Protein AF-A0ABD0N0X1-F1 (afdb_monomer_lite)

Sequence (94 aa):
QINDRLGEDESLLMKLYSFLQNEPPLNPLLASFFSKVLSILIGRKPEQIVEFLRKREDFVDLMIKHIGTSAIMDLLLRMLTCIEPQQLRQDVLN

pLDDT: mean 86.42, std 15.62, range [36.41, 98.06]

Secondary structure (DSSP, 8-state):
-HHHHHHH-HHHHHHHHGGGGSPSSPPHHHHHHHHHHHHHHHHH-HHHHHHHHHT-TTHHHHHHHTTTSHHHHHHHHHHHHHHS-HHHHHHS--

Foldseek 3Di:
DVLVCCLPDLVNVVVLLCLLVDQDDRDLVVLLVSLVSLVVSCVVPVPSSVVSLVVPPCNVVSLVSHCVRVSSVVSVVCCVVVVDDPVVVVVVVD

InterPro domains:
  IPR007587 SIT4 phosphatase-associated protein family [PF04499] (39-94)
  IPR007587 SIT4 phosphatase-associated protein family [PTHR12634] (1-93)

Organism: Cirrhinus mrigala (NCBI:txid683832)

Radius of gyration: 13.89 Å; chains: 1; bounding box: 25×39×37 Å

Structure (mmCIF, N/CA/C/O backbone):
data_AF-A0ABD0N0X1-F1
#
_entry.id   AF-A0ABD0N0X1-F1
#
loop_
_atom_site.group_PDB
_atom_site.id
_atom_site.type_symbol
_atom_site.label_atom_id
_atom_site.label_alt_id
_atom_site.label_comp_id
_atom_site.label_asym_id
_atom_site.label_entity_id
_atom_site.label_seq_id
_atom_site.pdbx_PDB_ins_code
_atom_site.Cartn_x
_atom_site.Cartn_y
_atom_site.Cartn_z
_atom_site.occupancy
_atom_site.B_iso_or_equiv
_atom_site.auth_seq_id
_atom_site.auth_comp_id
_atom_site.auth_asym_id
_atom_site.auth_atom_id
_atom_site.pdbx_PDB_model_num
ATOM 1 N N . GLN A 1 1 ? -3.738 17.691 11.065 1.00 69.69 1 GLN A N 1
ATOM 2 C CA . GLN A 1 1 ? -4.481 18.306 9.941 1.00 69.69 1 GLN A CA 1
ATOM 3 C C . GLN A 1 1 ? -4.291 17.562 8.616 1.00 69.69 1 GLN A C 1
ATOM 5 O O . GLN A 1 1 ? -5.266 16.993 8.151 1.00 69.69 1 GLN A O 1
ATOM 10 N N . ILE A 1 2 ? -3.095 17.508 7.999 1.00 80.81 2 ILE A N 1
ATOM 11 C CA . ILE A 1 2 ? -2.925 16.832 6.685 1.00 80.81 2 ILE A CA 1
ATOM 12 C C . ILE A 1 2 ? -3.061 15.306 6.787 1.00 80.81 2 ILE A C 1
ATOM 14 O O . ILE A 1 2 ? -3.870 14.726 6.072 1.00 80.81 2 ILE A O 1
ATOM 18 N N . ASN A 1 3 ? -2.322 14.661 7.696 1.00 78.06 3 ASN A N 1
ATOM 19 C CA . ASN A 1 3 ? -2.390 13.201 7.860 1.00 78.06 3 ASN A CA 1
ATOM 20 C C . ASN A 1 3 ? -3.769 12.735 8.338 1.00 78.06 3 ASN A C 1
ATOM 22 O O . ASN A 1 3 ? -4.187 11.633 8.002 1.00 78.06 3 ASN A O 1
ATOM 26 N N . ASP A 1 4 ? -4.475 13.579 9.096 1.00 78.62 4 ASP A N 1
ATOM 27 C CA . ASP A 1 4 ? -5.809 13.244 9.588 1.00 78.62 4 ASP A CA 1
ATOM 28 C C . ASP A 1 4 ? -6.809 13.198 8.445 1.00 78.62 4 ASP A C 1
ATOM 30 O O . ASP A 1 4 ? -7.477 12.184 8.278 1.00 78.62 4 ASP A O 1
ATOM 34 N N . ARG A 1 5 ? -6.807 14.247 7.614 1.00 84.19 5 ARG A N 1
ATOM 35 C CA . ARG A 1 5 ? -7.646 14.343 6.424 1.00 84.19 5 ARG A CA 1
ATOM 36 C C . ARG A 1 5 ? -7.304 13.265 5.399 1.00 84.19 5 ARG A C 1
ATOM 38 O O . ARG A 1 5 ? -8.204 12.644 4.859 1.00 84.19 5 ARG A O 1
ATOM 45 N N . LEU A 1 6 ? -6.016 13.026 5.147 1.00 83.69 6 LEU A N 1
ATOM 46 C CA . LEU A 1 6 ? -5.581 11.998 4.201 1.00 83.69 6 LEU A CA 1
ATOM 47 C C . LEU A 1 6 ? -5.942 10.584 4.673 1.00 83.69 6 LEU A C 1
ATOM 49 O O . LEU A 1 6 ? -6.216 9.745 3.833 1.00 83.69 6 LEU A O 1
ATOM 53 N N . GLY A 1 7 ? -5.938 10.314 5.981 1.00 82.12 7 GLY A N 1
ATOM 54 C CA . GLY A 1 7 ? -6.287 9.001 6.531 1.00 82.12 7 GLY A CA 1
ATOM 55 C C . GLY A 1 7 ? -7.786 8.754 6.745 1.00 82.12 7 GLY A C 1
ATOM 56 O O . GLY A 1 7 ? -8.162 7.613 6.980 1.00 82.12 7 GLY A O 1
ATOM 57 N N . GLU A 1 8 ? -8.625 9.792 6.703 1.00 86.12 8 GLU A N 1
ATOM 58 C CA . GLU A 1 8 ? -10.088 9.693 6.888 1.00 86.12 8 GLU A CA 1
ATOM 59 C C . GLU A 1 8 ? -10.868 9.821 5.578 1.00 86.12 8 GLU A C 1
ATOM 61 O O . GLU A 1 8 ? -11.953 9.262 5.444 1.00 86.12 8 GLU A O 1
ATOM 66 N N . ASP A 1 9 ? -10.334 10.562 4.608 1.00 91.94 9 ASP A N 1
ATOM 67 C CA . ASP A 1 9 ? -10.989 10.773 3.324 1.00 91.94 9 ASP A CA 1
ATOM 68 C C . ASP A 1 9 ? -10.654 9.625 2.366 1.00 91.94 9 ASP A C 1
ATOM 70 O O . ASP A 1 9 ? -9.577 9.574 1.761 1.00 91.94 9 ASP A O 1
ATOM 74 N N . GLU A 1 10 ? -11.608 8.708 2.203 1.00 90.38 10 GLU A N 1
ATOM 75 C CA . GLU A 1 10 ? -11.481 7.551 1.315 1.00 90.38 10 GLU A CA 1
ATOM 76 C C . GLU A 1 10 ? -11.153 7.951 -0.134 1.00 90.38 10 GLU A C 1
ATOM 78 O O . GLU A 1 10 ? -10.423 7.234 -0.818 1.00 90.38 10 GLU A O 1
ATOM 83 N N . SER A 1 11 ? -11.603 9.122 -0.604 1.00 93.75 11 SER A N 1
ATOM 84 C CA . SER A 1 11 ? -11.291 9.595 -1.957 1.00 93.75 11 SER A CA 1
ATOM 85 C C . SER A 1 11 ? -9.820 9.996 -2.108 1.00 93.75 11 SER A C 1
ATOM 87 O O . SER A 1 11 ? -9.217 9.777 -3.161 1.00 93.75 11 SER A O 1
ATOM 89 N N . LEU A 1 12 ? -9.211 10.551 -1.054 1.00 94.19 12 LEU A N 1
ATOM 90 C CA . LEU A 1 12 ? -7.787 10.886 -1.035 1.00 94.19 12 LEU A CA 1
ATOM 91 C C . LEU A 1 12 ? -6.928 9.631 -0.875 1.00 94.19 12 LEU A C 1
ATOM 93 O O . LEU A 1 12 ? -5.915 9.505 -1.567 1.00 94.19 12 LEU A O 1
ATOM 97 N N . LEU A 1 13 ? -7.357 8.682 -0.038 1.00 94.06 13 LEU A N 1
ATOM 98 C CA . LEU A 1 13 ? -6.727 7.363 0.048 1.00 94.06 13 LEU A CA 1
ATOM 99 C C . LEU A 1 13 ? -6.773 6.642 -1.296 1.00 94.06 13 LEU A C 1
ATOM 101 O O . LEU A 1 13 ? -5.767 6.071 -1.706 1.00 94.06 13 LEU A O 1
ATOM 105 N N . MET A 1 14 ? -7.887 6.735 -2.025 1.00 95.19 14 MET A N 1
ATOM 106 C CA . MET A 1 14 ? -8.006 6.133 -3.350 1.00 95.19 14 MET A CA 1
ATOM 107 C C . MET A 1 14 ? -7.045 6.761 -4.368 1.00 95.19 14 MET A C 1
ATOM 109 O O . MET A 1 14 ? -6.446 6.042 -5.162 1.00 95.19 14 MET A O 1
ATOM 113 N N . LYS A 1 15 ? -6.823 8.082 -4.318 1.00 95.19 15 LYS A N 1
ATOM 114 C CA . LYS A 1 15 ? -5.815 8.755 -5.163 1.00 95.19 15 LYS A CA 1
ATOM 115 C C . LYS A 1 15 ? -4.383 8.340 -4.829 1.00 95.19 15 LYS A C 1
ATOM 117 O O . LYS A 1 15 ? -3.540 8.276 -5.717 1.00 95.19 15 LYS A O 1
ATOM 122 N N . LEU A 1 16 ? -4.086 8.096 -3.553 1.00 94.38 16 LEU A N 1
ATOM 123 C CA . LEU A 1 16 ? -2.788 7.555 -3.153 1.00 94.38 16 LEU A CA 1
ATOM 124 C C . LEU A 1 16 ? -2.652 6.110 -3.653 1.00 94.38 16 LEU A C 1
ATOM 126 O O . LEU A 1 16 ? -1.657 5.762 -4.280 1.00 94.38 16 LEU A O 1
ATOM 130 N N . TYR A 1 17 ? -3.680 5.296 -3.419 1.00 95.12 17 TYR A N 1
ATOM 131 C CA . TYR A 1 17 ? -3.765 3.892 -3.807 1.00 95.12 17 TYR A CA 1
ATOM 132 C C . TYR A 1 17 ? -3.633 3.678 -5.320 1.00 95.12 17 TYR A C 1
ATOM 134 O O . TYR A 1 17 ? -2.937 2.756 -5.740 1.00 95.12 17 TYR A O 1
ATOM 142 N N . SER A 1 18 ? -4.206 4.558 -6.151 1.00 96.38 18 SER A N 1
ATOM 143 C CA . SER A 1 18 ? -4.128 4.449 -7.616 1.00 96.38 18 SER A CA 1
ATOM 144 C C . SER A 1 18 ? -2.696 4.501 -8.157 1.00 96.38 18 SER A C 1
ATOM 146 O O . SER A 1 18 ? -2.456 4.117 -9.298 1.00 96.38 18 SER A O 1
ATOM 148 N N . PHE A 1 19 ? -1.715 4.921 -7.351 1.00 97.44 19 PHE A N 1
ATOM 149 C CA . PHE A 1 19 ? -0.302 4.772 -7.692 1.00 97.44 19 PHE A CA 1
ATOM 150 C C . PHE A 1 19 ? 0.085 3.309 -7.969 1.00 97.44 19 PHE A C 1
ATOM 152 O O . PHE A 1 19 ? 0.842 3.052 -8.904 1.00 97.44 19 PHE A O 1
ATOM 159 N N . LEU A 1 20 ? -0.473 2.355 -7.217 1.00 96.69 20 LEU A N 1
ATOM 160 C CA . LEU A 1 20 ? -0.236 0.922 -7.405 1.00 96.69 20 LEU A CA 1
ATOM 161 C C . LEU A 1 20 ? -0.927 0.361 -8.656 1.00 96.69 20 LEU A C 1
ATOM 163 O O . LEU A 1 20 ? -0.532 -0.688 -9.151 1.00 96.69 20 LEU A O 1
ATOM 167 N N . GLN A 1 21 ? -1.925 1.054 -9.205 1.00 96.38 21 GLN A N 1
ATOM 168 C CA . GLN A 1 21 ? -2.645 0.603 -10.400 1.00 96.38 21 GLN A CA 1
ATOM 169 C C . GLN A 1 21 ? -1.861 0.846 -11.699 1.00 96.38 21 GLN A C 1
ATOM 171 O O . GLN A 1 21 ? -2.217 0.290 -12.735 1.00 96.38 21 GLN A O 1
ATOM 176 N N . ASN A 1 22 ? -0.781 1.634 -11.658 1.00 96.81 22 ASN A N 1
ATOM 177 C CA . ASN A 1 22 ? 0.088 1.833 -12.816 1.00 96.81 22 ASN A CA 1
ATOM 178 C C . ASN A 1 22 ? 0.734 0.515 -13.275 1.00 96.81 22 ASN A C 1
ATOM 180 O O . ASN A 1 22 ? 0.919 -0.422 -12.493 1.00 96.81 22 ASN A O 1
ATOM 184 N N . GLU A 1 23 ? 1.114 0.453 -14.550 1.00 96.50 23 GLU A N 1
ATOM 185 C CA . GLU A 1 23 ? 1.912 -0.659 -15.063 1.00 96.50 23 GLU A CA 1
ATOM 186 C C . GLU A 1 23 ? 3.354 -0.592 -14.537 1.00 96.50 23 GLU A C 1
ATOM 188 O O . GLU A 1 23 ? 3.906 0.503 -14.388 1.00 96.50 23 GLU A O 1
ATOM 193 N N . PRO A 1 24 ? 3.983 -1.740 -14.231 1.00 94.50 24 PRO A N 1
ATOM 194 C CA . PRO A 1 24 ? 5.386 -1.776 -13.878 1.00 94.50 24 PRO A CA 1
ATOM 195 C C . PRO A 1 24 ? 6.265 -1.374 -15.081 1.00 94.50 24 PRO A C 1
ATOM 197 O O . PRO A 1 24 ? 5.898 -1.610 -16.232 1.00 94.50 24 PRO A O 1
ATOM 200 N N . PRO A 1 25 ? 7.467 -0.829 -14.828 1.00 95.12 25 PRO A N 1
ATOM 201 C CA . PRO A 1 25 ? 8.000 -0.527 -13.505 1.00 95.12 25 PRO A CA 1
ATOM 202 C C . PRO A 1 25 ? 7.465 0.803 -12.955 1.00 95.12 25 PRO A C 1
ATOM 204 O O . PRO A 1 25 ? 7.357 1.799 -13.670 1.00 95.12 25 PRO A O 1
ATOM 207 N N . LEU A 1 26 ? 7.215 0.848 -11.643 1.00 97.12 26 LEU A N 1
ATOM 208 C CA . LEU A 1 26 ? 6.991 2.118 -10.955 1.00 97.12 26 LEU A CA 1
ATOM 209 C C . LEU A 1 26 ? 8.275 2.946 -10.955 1.00 97.12 26 LEU A C 1
ATOM 211 O O . LEU A 1 26 ? 9.385 2.419 -10.886 1.00 97.12 26 LEU A O 1
ATOM 215 N N . ASN A 1 27 ? 8.126 4.270 -10.950 1.00 97.38 27 ASN A N 1
ATOM 216 C CA . ASN A 1 27 ? 9.262 5.153 -10.726 1.00 97.38 27 ASN A CA 1
ATOM 217 C C . ASN A 1 27 ? 9.825 4.917 -9.303 1.00 97.38 27 ASN A C 1
ATOM 219 O O . ASN A 1 27 ? 9.090 5.142 -8.335 1.00 97.38 27 ASN A O 1
ATOM 223 N N . PRO A 1 28 ? 11.105 4.525 -9.136 1.00 96.00 28 PRO A N 1
ATOM 224 C CA . PRO A 1 28 ? 11.644 4.147 -7.824 1.00 96.00 28 PRO A CA 1
ATOM 225 C C . PRO A 1 28 ? 11.602 5.268 -6.775 1.00 96.00 28 PRO A C 1
ATOM 227 O O . PRO A 1 28 ? 11.364 5.014 -5.591 1.00 96.00 28 PRO A O 1
ATOM 230 N N . LEU A 1 29 ? 11.790 6.524 -7.195 1.00 97.44 29 LEU A N 1
ATOM 231 C CA . LEU A 1 29 ? 11.731 7.680 -6.299 1.00 97.44 29 LEU A CA 1
ATOM 232 C C . LEU A 1 29 ? 10.297 7.928 -5.818 1.00 97.44 29 LEU A C 1
ATOM 234 O O . LEU A 1 29 ? 10.063 8.088 -4.620 1.00 97.44 29 LEU A O 1
ATOM 238 N N . LEU A 1 30 ? 9.325 7.907 -6.734 1.00 97.62 30 LEU A N 1
ATOM 239 C CA . LEU A 1 30 ? 7.913 8.056 -6.371 1.00 97.62 30 LEU A CA 1
ATOM 240 C C . LEU A 1 30 ? 7.426 6.888 -5.512 1.00 97.62 30 LEU A C 1
ATOM 242 O O . LEU A 1 30 ? 6.719 7.120 -4.536 1.00 97.62 30 LEU A O 1
ATOM 246 N N . ALA A 1 31 ? 7.864 5.661 -5.799 1.00 98.06 31 ALA A N 1
ATOM 247 C CA . ALA A 1 31 ? 7.558 4.493 -4.978 1.00 98.06 31 ALA A CA 1
ATOM 248 C C . ALA A 1 31 ? 8.106 4.637 -3.551 1.00 98.06 31 ALA A C 1
ATOM 250 O O . ALA A 1 31 ? 7.429 4.283 -2.586 1.00 98.06 31 ALA A O 1
ATOM 251 N N . SER A 1 32 ? 9.293 5.230 -3.403 1.00 97.75 32 SER A N 1
ATOM 252 C CA . SER A 1 32 ? 9.884 5.531 -2.095 1.00 97.75 32 SER A CA 1
ATOM 253 C C . SER A 1 32 ? 9.053 6.554 -1.316 1.00 97.75 32 SER A C 1
ATOM 255 O O . SER A 1 32 ? 8.792 6.371 -0.124 1.00 97.75 32 SER A O 1
ATOM 257 N N . PHE A 1 33 ? 8.576 7.612 -1.981 1.00 97.62 33 PHE A N 1
ATOM 258 C CA . PHE A 1 33 ? 7.679 8.585 -1.354 1.00 97.62 33 PHE A CA 1
ATOM 259 C C . PHE A 1 33 ? 6.315 7.985 -1.006 1.00 97.62 33 PHE A C 1
ATOM 261 O O . PHE A 1 33 ? 5.850 8.175 0.116 1.00 97.62 33 PHE A O 1
ATOM 268 N N . PHE A 1 34 ? 5.711 7.217 -1.914 1.00 97.31 34 PHE A N 1
ATOM 269 C CA . PHE A 1 34 ? 4.467 6.490 -1.670 1.00 97.31 34 PHE A CA 1
ATOM 270 C C . PHE A 1 34 ? 4.591 5.573 -0.446 1.00 97.31 34 PHE A C 1
ATOM 272 O O . PHE A 1 34 ? 3.802 5.689 0.491 1.00 97.31 34 PHE A O 1
ATOM 279 N N . SER A 1 35 ? 5.629 4.732 -0.407 1.00 96.25 35 SER A N 1
ATOM 280 C CA . SER A 1 35 ? 5.898 3.805 0.697 1.00 96.25 35 SER A CA 1
ATOM 281 C C . SER A 1 35 ? 6.033 4.543 2.030 1.00 96.25 35 SER A C 1
ATOM 283 O O . SER A 1 35 ? 5.432 4.150 3.036 1.00 96.25 35 SER A O 1
ATOM 285 N N . LYS A 1 36 ? 6.742 5.680 2.040 1.00 95.19 36 LYS A N 1
ATOM 286 C CA . LYS A 1 36 ? 6.893 6.526 3.229 1.00 95.19 36 LYS A CA 1
ATOM 287 C C . LYS A 1 36 ? 5.565 7.129 3.690 1.00 95.19 36 LYS A C 1
ATOM 289 O O . LYS A 1 36 ? 5.284 7.101 4.887 1.00 95.19 36 LYS A O 1
ATOM 294 N N . VAL A 1 37 ? 4.746 7.645 2.772 1.00 95.00 37 VAL A N 1
ATOM 295 C CA . VAL A 1 37 ? 3.428 8.213 3.099 1.00 95.00 37 VAL A CA 1
ATOM 296 C C . VAL A 1 37 ? 2.508 7.139 3.668 1.00 95.00 37 VAL A C 1
ATOM 298 O O . VAL A 1 37 ? 1.983 7.322 4.766 1.00 95.00 37 VAL A O 1
ATOM 301 N N . LEU A 1 38 ? 2.361 6.002 2.981 1.00 93.38 38 LEU A N 1
ATOM 302 C CA . LEU A 1 38 ? 1.476 4.930 3.433 1.00 93.38 38 LEU A CA 1
ATOM 303 C C . LEU A 1 38 ? 1.911 4.384 4.797 1.00 93.38 38 LEU A C 1
ATOM 305 O O . LEU A 1 38 ? 1.080 4.181 5.674 1.00 93.38 38 LEU A O 1
ATOM 309 N N . SER A 1 39 ? 3.217 4.246 5.026 1.00 91.31 39 SER A N 1
ATOM 310 C CA . SER A 1 39 ? 3.747 3.784 6.314 1.00 91.31 39 SER A CA 1
ATOM 311 C C . SER A 1 39 ? 3.464 4.751 7.463 1.00 91.31 39 SER A C 1
ATOM 313 O O . SER A 1 39 ? 3.163 4.316 8.572 1.00 91.31 39 SER A O 1
ATOM 315 N N . ILE A 1 40 ? 3.524 6.064 7.212 1.00 91.06 40 ILE A N 1
ATOM 316 C CA . ILE A 1 40 ? 3.139 7.077 8.205 1.00 91.06 40 ILE A CA 1
ATOM 317 C C . ILE A 1 40 ? 1.639 6.993 8.505 1.00 91.06 40 ILE A C 1
ATOM 319 O O . ILE A 1 40 ? 1.250 7.135 9.664 1.00 91.06 40 ILE A O 1
ATOM 323 N N . LEU A 1 41 ? 0.800 6.768 7.489 1.00 90.88 41 LEU A N 1
ATOM 324 C CA . LEU A 1 41 ? -0.644 6.620 7.676 1.00 90.88 41 LEU A CA 1
ATOM 325 C C . LEU A 1 41 ? -0.976 5.360 8.480 1.00 90.88 41 LEU A C 1
ATOM 327 O O . LEU A 1 41 ? -1.700 5.470 9.464 1.00 90.88 41 LEU A O 1
ATOM 331 N N . ILE A 1 42 ? -0.379 4.212 8.141 1.00 88.56 42 ILE A N 1
ATOM 332 C CA . ILE A 1 42 ? -0.522 2.960 8.904 1.00 88.56 42 ILE A CA 1
ATOM 333 C C . ILE A 1 42 ? -0.105 3.175 10.365 1.00 88.56 42 ILE A C 1
ATOM 335 O O . ILE A 1 42 ? -0.824 2.776 11.272 1.00 88.56 42 ILE A O 1
ATOM 339 N N . GLY A 1 43 ? 1.020 3.851 10.615 1.00 86.75 43 GLY A N 1
ATOM 340 C CA . GLY A 1 43 ? 1.498 4.094 11.979 1.00 86.75 43 GLY A CA 1
ATOM 341 C C . GLY A 1 43 ? 0.630 5.052 12.802 1.00 86.75 43 GLY A C 1
ATOM 342 O O . GLY A 1 43 ? 0.638 4.977 14.027 1.00 86.75 43 GLY A O 1
ATOM 343 N N . ARG A 1 44 ? -0.108 5.968 12.161 1.00 87.88 44 ARG A N 1
ATOM 344 C CA . ARG A 1 44 ? -0.971 6.940 12.860 1.00 87.88 44 ARG A CA 1
ATOM 345 C C . ARG A 1 44 ? -2.424 6.497 12.981 1.00 87.88 44 ARG A C 1
ATOM 347 O O . ARG A 1 44 ? -3.075 6.875 13.948 1.00 87.88 44 ARG A O 1
ATOM 354 N N . LYS A 1 45 ? -2.932 5.775 11.984 1.00 87.00 45 LYS A N 1
ATOM 355 C CA . LYS A 1 45 ? -4.338 5.375 11.840 1.00 87.00 45 LYS A CA 1
ATOM 356 C C . LYS A 1 45 ? -4.434 3.918 11.362 1.00 87.00 45 LYS A C 1
ATOM 358 O O . LYS A 1 45 ? -4.939 3.663 10.269 1.00 87.00 45 LYS A O 1
ATOM 363 N N . PRO A 1 46 ? -3.894 2.956 12.132 1.00 86.69 46 PRO A N 1
ATOM 3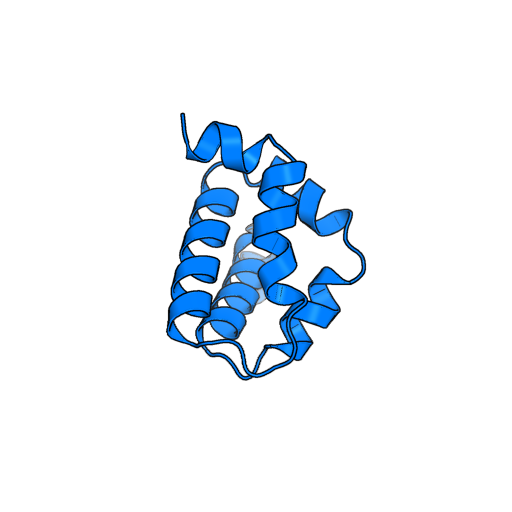64 C CA . PRO A 1 46 ? -3.757 1.575 11.675 1.00 86.69 46 PRO A CA 1
ATOM 365 C C . PRO A 1 46 ? -5.107 0.945 11.331 1.00 86.69 46 PRO A C 1
ATOM 367 O O . PRO A 1 46 ? -5.236 0.349 10.269 1.00 86.69 46 PRO A O 1
ATOM 370 N N . GLU A 1 47 ? -6.124 1.128 12.174 1.00 87.50 47 GLU A N 1
ATOM 371 C CA . GLU A 1 47 ? -7.452 0.537 11.974 1.00 87.50 47 GLU A CA 1
ATOM 372 C C . GLU A 1 47 ? -8.119 1.049 10.693 1.00 87.50 47 GLU A C 1
ATOM 374 O O . GLU A 1 47 ? -8.541 0.247 9.864 1.00 87.50 47 GLU A O 1
ATOM 379 N N . GLN A 1 48 ? -8.137 2.370 10.482 1.00 89.81 48 GLN A N 1
ATOM 380 C CA . GLN A 1 48 ? -8.771 2.982 9.312 1.00 89.81 48 GLN A CA 1
ATOM 381 C C . GLN A 1 48 ? -8.069 2.577 8.012 1.00 89.81 48 GLN A C 1
ATOM 383 O O . GLN A 1 48 ? -8.723 2.254 7.021 1.00 89.81 48 GLN A O 1
ATOM 388 N N . ILE A 1 49 ? -6.732 2.568 8.006 1.00 90.56 49 ILE A N 1
ATOM 389 C CA . ILE A 1 49 ? -5.964 2.205 6.812 1.00 90.56 49 ILE A CA 1
ATOM 390 C C . ILE A 1 49 ? -6.077 0.706 6.524 1.00 90.56 49 ILE A C 1
ATOM 392 O O . ILE A 1 49 ? -6.250 0.326 5.369 1.00 90.56 49 ILE A O 1
ATOM 396 N N . VAL A 1 50 ? -6.029 -0.154 7.545 1.00 88.56 50 VAL A N 1
ATOM 397 C CA . VAL A 1 50 ? -6.224 -1.601 7.367 1.00 88.56 50 VAL A CA 1
ATOM 398 C C . VAL A 1 50 ? -7.634 -1.899 6.864 1.00 88.56 50 VAL A C 1
ATOM 400 O O . VAL A 1 50 ? -7.786 -2.718 5.961 1.00 88.56 50 VAL A O 1
ATOM 403 N N . GLU A 1 51 ? -8.658 -1.226 7.390 1.00 90.56 51 GLU A N 1
ATOM 404 C CA . GLU A 1 51 ? -10.030 -1.375 6.903 1.00 90.56 51 GLU A CA 1
ATOM 405 C C . GLU A 1 51 ? -10.158 -0.932 5.438 1.00 90.56 51 GLU A C 1
ATOM 407 O O . GLU A 1 51 ? -10.739 -1.658 4.630 1.00 90.56 51 GLU A O 1
ATOM 412 N N . PHE A 1 52 ? -9.571 0.214 5.076 1.00 92.81 52 PHE A N 1
ATOM 413 C CA . PHE A 1 52 ? -9.531 0.691 3.693 1.00 92.81 52 PHE A CA 1
ATOM 414 C C . PHE A 1 52 ? -8.888 -0.342 2.758 1.00 92.81 52 PHE A C 1
ATOM 416 O O . PHE A 1 52 ? -9.480 -0.694 1.740 1.00 92.81 52 PHE A O 1
ATOM 423 N N . LEU A 1 53 ? -7.711 -0.864 3.116 1.00 91.81 53 LEU A N 1
ATOM 424 C CA . LEU A 1 53 ? -6.985 -1.837 2.296 1.00 91.81 53 LEU A CA 1
ATOM 425 C C . LEU A 1 53 ? -7.708 -3.189 2.226 1.00 91.81 53 LEU A C 1
ATOM 427 O O . LEU A 1 53 ? -7.735 -3.803 1.166 1.00 91.81 53 LEU A O 1
ATOM 431 N N . ARG A 1 54 ? -8.354 -3.637 3.311 1.00 87.75 54 ARG A N 1
ATOM 432 C CA . ARG A 1 54 ? -9.136 -4.887 3.331 1.00 87.75 54 ARG A CA 1
ATOM 433 C C . ARG A 1 54 ? -10.342 -4.839 2.388 1.00 87.75 54 ARG A C 1
ATOM 435 O O . ARG A 1 54 ? -10.733 -5.872 1.861 1.00 87.75 54 ARG A O 1
ATOM 442 N N . LYS A 1 55 ? -10.914 -3.656 2.145 1.00 92.81 55 LYS A N 1
ATOM 443 C CA . LYS A 1 55 ? -11.993 -3.445 1.161 1.00 92.81 55 LYS A CA 1
ATOM 444 C C . LYS A 1 55 ? -11.496 -3.438 -0.296 1.00 92.81 55 LYS A C 1
ATOM 446 O O . LYS A 1 55 ? -12.284 -3.129 -1.188 1.00 92.81 55 LYS A O 1
ATOM 451 N N . ARG A 1 56 ? -10.207 -3.688 -0.553 1.00 93.38 56 ARG A N 1
ATOM 452 C CA . ARG A 1 56 ? -9.592 -3.716 -1.889 1.00 93.38 56 ARG A CA 1
ATOM 453 C C . ARG A 1 56 ? -9.025 -5.106 -2.155 1.00 93.38 56 ARG A C 1
ATOM 455 O O . ARG A 1 56 ? -7.910 -5.418 -1.746 1.00 93.38 56 ARG A O 1
ATOM 462 N N . GLU A 1 57 ? -9.817 -5.942 -2.817 1.00 91.25 57 GLU A N 1
ATOM 463 C CA . GLU A 1 57 ? -9.461 -7.340 -3.100 1.00 91.25 57 GLU A CA 1
ATOM 464 C C . GLU A 1 57 ? -8.182 -7.458 -3.947 1.00 91.25 57 GLU A C 1
ATOM 466 O O . GLU A 1 57 ? -7.392 -8.375 -3.750 1.00 91.25 57 GLU A O 1
ATOM 471 N N . ASP A 1 58 ? -7.922 -6.474 -4.807 1.00 94.12 58 ASP A N 1
ATOM 472 C CA . ASP A 1 58 ? -6.758 -6.378 -5.690 1.00 94.12 58 ASP A CA 1
ATOM 473 C C . ASP A 1 58 ? -5.493 -5.837 -5.004 1.00 94.12 58 ASP A C 1
ATOM 475 O O . ASP A 1 58 ? -4.422 -5.814 -5.610 1.00 94.12 58 ASP A O 1
ATOM 479 N N . PHE A 1 59 ? -5.558 -5.395 -3.741 1.00 93.94 59 PHE A N 1
ATOM 480 C CA . PHE A 1 59 ? -4.404 -4.772 -3.084 1.00 93.94 59 PHE A CA 1
ATOM 481 C C . PHE A 1 59 ? -3.180 -5.694 -3.028 1.00 93.94 59 PHE A C 1
ATOM 483 O O . PHE A 1 59 ? -2.070 -5.259 -3.339 1.00 93.94 59 PHE A O 1
ATOM 490 N N . VAL A 1 60 ? -3.368 -6.962 -2.650 1.00 92.81 60 VAL A N 1
ATOM 491 C CA . VAL A 1 60 ? -2.262 -7.929 -2.571 1.00 92.81 60 VA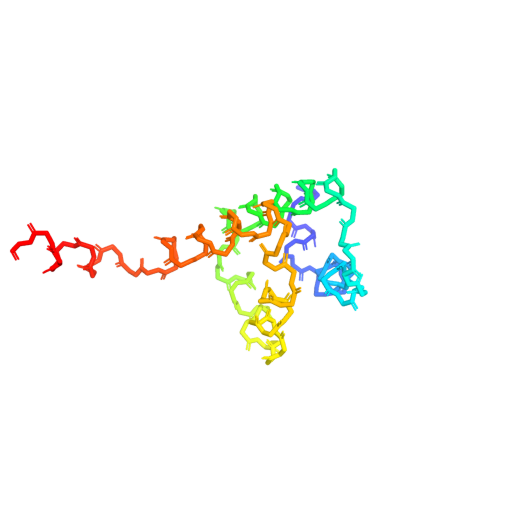L A CA 1
ATOM 492 C C . VAL A 1 60 ? -1.687 -8.187 -3.962 1.00 92.81 60 VAL A C 1
ATOM 494 O O . VAL A 1 60 ? -0.470 -8.123 -4.132 1.00 92.81 60 VAL A O 1
ATOM 497 N N . ASP A 1 61 ? -2.544 -8.378 -4.965 1.00 96.00 61 ASP A N 1
ATOM 498 C CA . ASP A 1 61 ? -2.127 -8.592 -6.352 1.00 96.00 61 ASP A CA 1
ATOM 499 C C . ASP A 1 61 ? -1.298 -7.416 -6.879 1.00 96.00 61 ASP A C 1
ATOM 501 O O . ASP A 1 61 ? -0.247 -7.618 -7.491 1.00 96.00 61 ASP A O 1
ATOM 505 N N . LEU A 1 62 ? -1.705 -6.178 -6.581 1.00 96.88 62 LEU A N 1
ATOM 506 C CA . LEU A 1 62 ? -0.955 -4.981 -6.958 1.00 96.88 62 LEU A CA 1
ATOM 507 C C . LEU A 1 62 ? 0.385 -4.861 -6.216 1.00 96.88 62 LEU A C 1
ATOM 509 O O . LEU A 1 62 ? 1.380 -4.449 -6.814 1.00 96.88 62 LEU A O 1
ATOM 513 N N . MET A 1 63 ? 0.452 -5.233 -4.935 1.00 95.69 63 MET A N 1
ATOM 514 C CA . MET A 1 63 ? 1.722 -5.253 -4.197 1.00 95.69 63 MET A CA 1
ATOM 515 C C . MET A 1 63 ? 2.705 -6.258 -4.812 1.00 95.69 63 MET A C 1
ATOM 517 O O . MET A 1 63 ? 3.884 -5.940 -4.982 1.00 95.69 63 MET A O 1
ATOM 521 N N . ILE A 1 64 ? 2.218 -7.439 -5.207 1.00 96.44 64 ILE A N 1
ATOM 522 C CA . ILE A 1 64 ? 3.025 -8.468 -5.873 1.00 96.44 64 ILE A CA 1
ATOM 523 C C . ILE A 1 64 ? 3.422 -8.041 -7.295 1.00 96.44 64 ILE A C 1
ATOM 525 O O . ILE A 1 64 ? 4.587 -8.195 -7.661 1.00 96.44 64 ILE A O 1
ATOM 529 N N . LYS A 1 65 ? 2.514 -7.420 -8.067 1.00 97.50 65 LYS A N 1
ATOM 530 C CA . LYS A 1 65 ? 2.791 -6.842 -9.403 1.00 97.50 65 LYS A CA 1
ATOM 531 C C . LYS A 1 65 ? 4.013 -5.918 -9.390 1.00 97.50 65 LYS A C 1
ATOM 533 O O . LYS A 1 65 ? 4.768 -5.878 -10.360 1.00 97.50 65 LYS A O 1
ATOM 538 N N . HIS A 1 66 ? 4.232 -5.208 -8.283 1.00 97.56 66 HIS A N 1
ATOM 539 C CA . HIS A 1 66 ? 5.286 -4.202 -8.135 1.00 97.56 66 HIS A CA 1
ATOM 540 C C . HIS A 1 66 ? 6.466 -4.625 -7.255 1.00 97.56 66 HIS A C 1
ATOM 542 O O . HIS A 1 66 ? 7.323 -3.794 -6.947 1.00 97.56 66 HIS A O 1
ATOM 548 N N . ILE A 1 67 ? 6.565 -5.907 -6.890 1.00 96.12 67 ILE A N 1
ATOM 549 C CA . ILE A 1 67 ? 7.581 -6.420 -5.952 1.00 96.12 67 ILE A CA 1
ATOM 550 C C . ILE A 1 67 ? 9.029 -6.174 -6.409 1.00 96.12 67 ILE A C 1
ATOM 552 O O . ILE A 1 67 ? 9.929 -6.044 -5.584 1.00 96.12 67 ILE A O 1
ATOM 556 N N . GLY A 1 68 ? 9.261 -6.036 -7.721 1.00 95.12 68 GLY A N 1
ATOM 557 C CA . GLY A 1 68 ? 10.572 -5.682 -8.278 1.00 95.12 68 GLY A CA 1
ATOM 558 C C . GLY A 1 68 ? 11.058 -4.272 -7.910 1.00 95.12 68 GLY A C 1
ATOM 559 O O . GLY A 1 68 ? 12.231 -3.960 -8.096 1.00 95.12 68 GLY A O 1
ATOM 560 N N . THR A 1 69 ? 10.186 -3.412 -7.372 1.00 97.69 69 THR A N 1
ATOM 561 C CA . THR A 1 69 ? 10.560 -2.090 -6.856 1.00 97.69 69 THR A CA 1
ATOM 562 C C . THR A 1 69 ? 10.858 -2.189 -5.361 1.00 97.69 69 THR A C 1
ATOM 564 O O . THR A 1 69 ? 9.943 -2.401 -4.567 1.00 97.69 69 THR A O 1
ATOM 567 N N . SER A 1 70 ? 12.114 -1.973 -4.951 1.00 97.19 70 SER A N 1
ATOM 568 C CA . SER A 1 70 ? 12.570 -2.198 -3.564 1.00 97.19 70 SER A CA 1
ATOM 569 C C . SER A 1 70 ? 11.695 -1.521 -2.505 1.00 97.19 70 SER A C 1
ATOM 571 O O . SER A 1 70 ? 11.332 -2.145 -1.517 1.00 97.19 70 SER A O 1
ATOM 573 N N . ALA A 1 71 ? 11.264 -0.279 -2.744 1.00 97.12 71 ALA A N 1
ATOM 574 C CA . ALA A 1 71 ? 10.406 0.446 -1.807 1.00 97.12 71 ALA A CA 1
ATOM 575 C C . ALA A 1 71 ? 9.029 -0.212 -1.574 1.00 97.12 71 ALA A C 1
ATOM 577 O O . ALA A 1 71 ? 8.442 -0.032 -0.503 1.00 97.12 71 ALA A O 1
ATOM 578 N N . ILE A 1 72 ? 8.507 -0.942 -2.567 1.00 97.31 72 ILE A N 1
ATOM 579 C CA . ILE A 1 72 ? 7.250 -1.694 -2.469 1.00 97.31 72 ILE A CA 1
ATOM 580 C C . ILE A 1 72 ? 7.478 -3.023 -1.750 1.00 97.31 72 ILE A C 1
ATOM 582 O O . ILE A 1 72 ? 6.688 -3.374 -0.877 1.00 97.31 72 ILE A O 1
ATOM 586 N N . MET A 1 73 ? 8.579 -3.720 -2.044 1.00 96.31 73 MET A N 1
ATOM 587 C CA . MET A 1 73 ? 8.975 -4.925 -1.306 1.00 96.31 73 MET A CA 1
ATOM 588 C C . MET A 1 73 ? 9.151 -4.634 0.193 1.00 96.31 73 MET A C 1
ATOM 590 O O . MET A 1 73 ? 8.581 -5.327 1.036 1.00 96.31 73 MET A O 1
ATOM 594 N N . ASP A 1 74 ? 9.864 -3.560 0.536 1.00 94.94 74 ASP A N 1
ATOM 595 C CA . ASP A 1 74 ? 10.064 -3.142 1.927 1.00 94.94 74 ASP A CA 1
ATOM 596 C C . ASP A 1 74 ? 8.739 -2.795 2.620 1.00 94.94 74 ASP A C 1
ATOM 598 O O . ASP A 1 74 ? 8.543 -3.089 3.803 1.00 94.94 74 ASP A O 1
ATOM 602 N N . LEU A 1 75 ? 7.810 -2.172 1.887 1.00 93.88 75 LEU A N 1
ATOM 603 C CA . LEU A 1 75 ? 6.469 -1.873 2.382 1.00 93.88 75 LEU A CA 1
ATOM 604 C C . LEU A 1 75 ? 5.678 -3.158 2.651 1.00 93.88 75 LEU A C 1
ATOM 606 O O . LEU A 1 75 ? 5.070 -3.269 3.714 1.00 93.88 75 LEU A O 1
ATOM 610 N N . LEU A 1 76 ? 5.714 -4.130 1.735 1.00 93.25 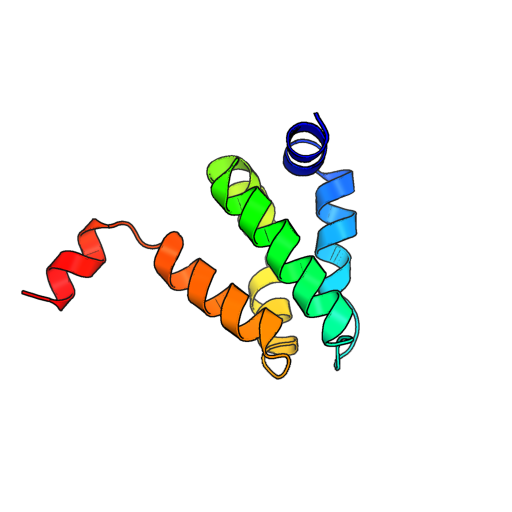76 LEU A N 1
ATOM 611 C CA . LEU A 1 76 ? 5.046 -5.421 1.902 1.00 93.25 76 LEU A CA 1
ATOM 612 C C . LEU A 1 76 ? 5.566 -6.153 3.144 1.00 93.25 76 LEU A C 1
ATOM 614 O O . LEU A 1 76 ? 4.779 -6.582 3.987 1.00 93.25 76 LEU A O 1
ATOM 618 N N . LEU A 1 77 ? 6.890 -6.221 3.306 1.00 91.31 77 LEU A N 1
ATOM 619 C CA . LEU A 1 77 ? 7.525 -6.848 4.465 1.00 91.31 77 LEU A CA 1
ATOM 620 C C . LEU A 1 77 ? 7.132 -6.151 5.778 1.00 91.31 77 LEU A C 1
ATOM 622 O O . LEU A 1 77 ? 6.820 -6.803 6.778 1.00 91.31 77 LEU A O 1
ATOM 626 N N . ARG A 1 78 ? 7.098 -4.813 5.777 1.00 87.38 78 ARG A N 1
ATOM 627 C CA . ARG A 1 78 ? 6.634 -4.027 6.927 1.00 87.38 78 ARG A CA 1
ATOM 628 C C . ARG A 1 78 ? 5.183 -4.341 7.272 1.00 87.38 78 ARG A C 1
ATOM 630 O O . ARG A 1 78 ? 4.856 -4.480 8.442 1.00 87.38 78 ARG A O 1
ATOM 637 N N . MET A 1 79 ? 4.311 -4.453 6.278 1.00 85.12 79 MET A N 1
ATOM 638 C CA . MET A 1 79 ? 2.905 -4.766 6.517 1.00 85.12 79 MET A CA 1
ATOM 639 C C . MET A 1 79 ? 2.731 -6.157 7.126 1.00 85.12 79 MET A C 1
ATOM 641 O O . MET A 1 79 ? 2.007 -6.279 8.106 1.00 85.12 79 MET A O 1
ATOM 645 N N . LEU A 1 80 ? 3.452 -7.171 6.639 1.00 84.12 80 LEU A N 1
ATOM 646 C CA . LEU A 1 80 ? 3.423 -8.515 7.231 1.00 84.12 80 LEU A CA 1
ATOM 647 C C . LEU A 1 80 ? 3.869 -8.499 8.702 1.00 84.12 80 LEU A C 1
ATOM 649 O O . LEU A 1 80 ? 3.186 -9.020 9.574 1.00 84.12 80 LEU A O 1
ATOM 653 N N . THR A 1 81 ? 4.972 -7.813 9.000 1.00 81.00 81 THR A N 1
ATOM 654 C CA . THR A 1 81 ? 5.562 -7.792 10.352 1.00 81.00 81 THR A CA 1
ATOM 655 C C . THR A 1 81 ? 4.846 -6.880 11.356 1.00 81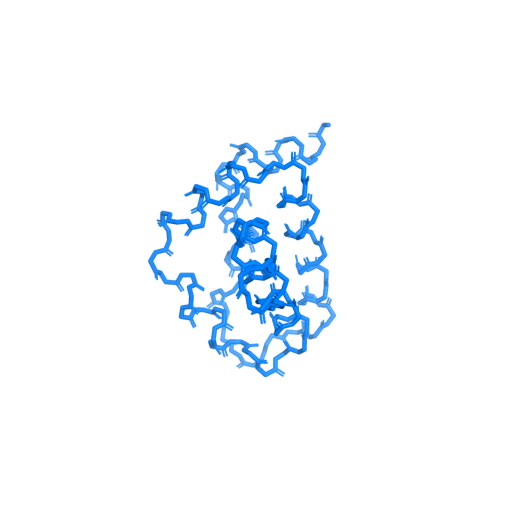.00 81 THR A C 1
ATOM 657 O O . THR A 1 81 ? 4.931 -7.108 12.566 1.00 81.00 81 THR A O 1
ATOM 660 N N . CYS A 1 82 ? 4.165 -5.828 10.892 1.00 67.12 82 CYS A N 1
ATOM 661 C CA . CYS A 1 82 ? 3.438 -4.889 11.750 1.00 67.12 82 CYS A CA 1
ATOM 662 C C . CYS A 1 82 ? 1.959 -5.249 11.940 1.00 67.12 82 CYS A C 1
ATOM 664 O O . CYS A 1 82 ? 1.381 -4.822 12.936 1.00 67.12 82 CYS A O 1
ATOM 666 N N . ILE A 1 83 ? 1.348 -5.986 11.004 1.00 62.53 83 ILE A N 1
ATOM 667 C CA . ILE A 1 83 ? -0.066 -6.394 11.085 1.00 62.53 83 ILE A CA 1
ATOM 668 C C . ILE A 1 83 ? -0.219 -7.727 11.835 1.00 62.53 83 ILE A C 1
ATOM 670 O O . ILE A 1 83 ? -1.287 -7.997 12.382 1.00 62.53 83 ILE A O 1
ATOM 674 N N . GLU A 1 84 ? 0.837 -8.541 11.938 1.00 56.31 84 GLU A N 1
ATOM 675 C CA . GLU A 1 84 ? 0.815 -9.713 12.813 1.00 56.31 84 GLU A CA 1
ATOM 676 C C . GLU A 1 84 ? 0.703 -9.312 14.298 1.00 56.31 84 GLU A C 1
ATOM 678 O O . GLU A 1 84 ? 1.493 -8.483 14.781 1.00 56.31 84 GLU A O 1
ATOM 683 N N . PRO A 1 85 ? -0.236 -9.916 15.059 1.00 52.59 85 PRO A N 1
ATOM 684 C CA . PRO A 1 85 ? -0.319 -9.705 16.495 1.00 52.59 85 PRO A CA 1
ATOM 685 C C . PRO A 1 85 ? 1.020 -10.069 17.141 1.00 52.59 85 PRO A C 1
ATOM 687 O O . PRO A 1 85 ? 1.603 -11.109 16.836 1.00 52.59 85 PRO A O 1
ATOM 690 N N . GLN A 1 86 ? 1.493 -9.242 18.079 1.00 50.94 86 GLN A N 1
ATOM 691 C CA . GLN A 1 86 ? 2.732 -9.480 18.838 1.00 50.94 86 GLN A CA 1
ATOM 692 C C . GLN A 1 86 ? 2.812 -10.884 19.475 1.00 50.94 86 GLN A C 1
ATOM 694 O O . GLN A 1 86 ? 3.915 -11.352 19.740 1.00 50.94 86 GLN A O 1
ATOM 699 N N . GLN A 1 87 ? 1.675 -11.564 19.667 1.00 45.75 87 GLN A N 1
ATOM 700 C CA . GLN A 1 87 ? 1.592 -12.932 20.182 1.00 45.75 87 GLN A CA 1
ATOM 701 C C . GLN A 1 87 ? 2.292 -13.975 19.287 1.00 45.75 87 GLN A C 1
ATOM 703 O O . GLN A 1 87 ? 3.079 -14.764 19.794 1.00 45.75 87 GLN A O 1
ATOM 708 N N . LEU A 1 88 ? 2.104 -13.937 17.959 1.00 46.91 88 LEU A N 1
ATOM 709 C CA . LEU A 1 88 ? 2.667 -14.949 17.042 1.00 46.91 88 LEU A CA 1
ATOM 710 C C . LEU A 1 88 ? 4.201 -14.915 16.976 1.00 46.91 88 LEU A C 1
ATOM 712 O O . LEU A 1 88 ? 4.842 -15.941 16.769 1.00 46.91 88 LEU A O 1
ATOM 716 N N . ARG A 1 89 ? 4.809 -13.744 17.204 1.00 47.31 89 ARG A N 1
ATOM 717 C CA . ARG A 1 89 ? 6.273 -13.604 17.248 1.00 47.31 89 ARG A CA 1
ATOM 718 C C . ARG A 1 89 ? 6.905 -14.258 18.476 1.00 47.31 89 ARG A C 1
ATOM 720 O O . ARG A 1 89 ? 8.074 -14.623 18.402 1.00 47.31 89 ARG A O 1
ATOM 727 N N . GLN A 1 90 ? 6.172 -14.397 19.582 1.00 45.28 90 GLN A N 1
ATOM 728 C CA . GLN A 1 90 ? 6.680 -15.098 20.764 1.00 45.28 90 GLN A CA 1
ATOM 729 C C . GLN A 1 90 ? 6.608 -16.618 20.599 1.00 45.28 90 GLN A C 1
ATOM 731 O O . GLN A 1 90 ? 7.503 -17.308 21.070 1.00 45.28 90 GLN A O 1
ATOM 736 N N . ASP A 1 91 ? 5.620 -17.132 19.865 1.00 47.41 91 ASP A N 1
ATOM 737 C CA . ASP A 1 91 ? 5.440 -18.577 19.675 1.00 47.41 91 ASP A CA 1
ATOM 738 C C . ASP A 1 91 ? 6.453 -19.202 18.698 1.00 47.41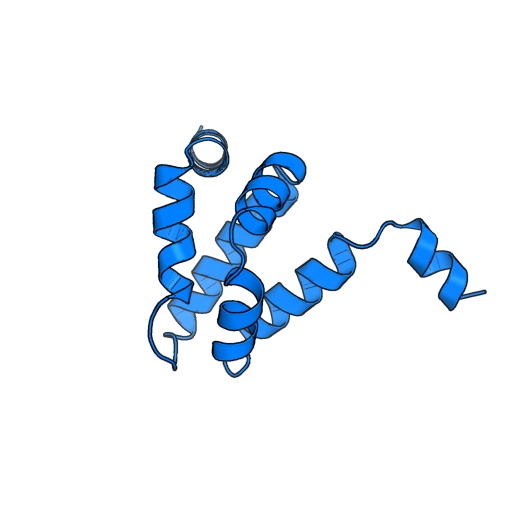 91 ASP A C 1
ATOM 740 O O . ASP A 1 91 ? 6.718 -20.394 18.776 1.00 47.41 91 ASP A O 1
ATOM 744 N N . VAL A 1 92 ? 7.052 -18.418 17.793 1.00 49.12 92 VAL A N 1
ATOM 745 C CA . VAL A 1 92 ? 8.106 -18.901 16.871 1.00 49.12 92 VAL A CA 1
ATOM 746 C C . VAL A 1 92 ? 9.504 -18.858 17.509 1.00 49.12 92 VAL A C 1
ATOM 748 O O . VAL A 1 92 ? 10.422 -19.529 17.042 1.00 49.12 92 VAL A O 1
ATOM 751 N N . LEU A 1 93 ? 9.686 -18.055 18.562 1.00 46.41 93 LEU A N 1
ATOM 752 C CA . LEU A 1 93 ? 10.966 -17.880 19.261 1.00 46.41 93 LEU A CA 1
ATOM 753 C C . LEU A 1 93 ? 11.065 -18.681 20.573 1.00 46.4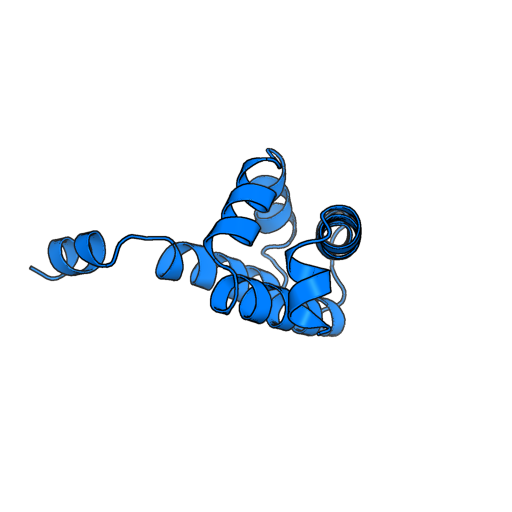1 93 LEU A C 1
ATOM 755 O O . LEU A 1 93 ? 12.076 -18.549 21.265 1.00 46.41 93 LEU A O 1
ATOM 759 N N . ASN A 1 94 ? 10.053 -19.495 20.893 1.00 36.41 94 ASN A N 1
ATOM 760 C CA . ASN A 1 94 ? 10.028 -20.411 22.037 1.00 36.41 94 ASN A CA 1
ATOM 761 C C . ASN A 1 94 ? 10.154 -21.871 21.595 1.00 36.41 94 ASN A C 1
ATOM 763 O O . ASN A 1 94 ? 9.502 -22.248 20.598 1.00 36.41 94 ASN A O 1
#